Protein AF-A0A5A7MUY6-F1 (afdb_monomer_lite)

Foldseek 3Di:
DADDDDDPPDDPVNVVVVCVVCVPPDGDDDDDDDDWDWDDDPDIDTD

Radius of gyration: 16.94 Å; chains: 1; bounding box: 27×26×40 Å

InterPro domains:
  IPR003726 Homocysteine-binding domain [PF02574] (2-22)
  IPR003726 Homocysteine-binding domain [PS50970] (1-22)
  IPR036589 Homocysteine-binding domain superfamily [G3DSA:3.20.20.330] (1-46)
  IPR036589 Homocysteine-binding domain superfamily [SSF82282] (2-46)
  IPR050554 Methionine Synthase/Corrinoid [PTHR45833] (2-46)

Structure (mmCIF, N/CA/C/O backbone):
data_AF-A0A5A7MUY6-F1
#
_entry.id   AF-A0A5A7MUY6-F1
#
loop_
_atom_site.group_PDB
_atom_site.id
_atom_site.type_symbol
_atom_site.label_atom_id
_atom_site.label_alt_id
_atom_site.label_comp_id
_atom_site.label_asym_id
_atom_site.label_entity_id
_atom_site.label_seq_id
_atom_site.pdbx_PDB_ins_code
_atom_site.Cartn_x
_atom_site.Cartn_y
_atom_site.Cartn_z
_atom_site.occupancy
_atom_site.B_iso_or_equiv
_atom_site.auth_seq_id
_atom_site.auth_comp_id
_atom_site.auth_asym_id
_atom_site.auth_atom_id
_atom_site.pdbx_PDB_model_num
ATOM 1 N N . MET A 1 1 ? -3.253 -4.945 -4.276 1.00 83.75 1 MET A N 1
ATOM 2 C CA . MET A 1 1 ? -2.442 -4.063 -3.412 1.00 83.75 1 MET A CA 1
ATOM 3 C C . MET A 1 1 ? -1.746 -4.942 -2.383 1.00 83.75 1 MET A C 1
ATOM 5 O O . MET A 1 1 ? -2.328 -5.963 -2.048 1.00 83.75 1 MET A O 1
ATOM 9 N N . ASN A 1 2 ? -0.522 -4.614 -1.957 1.00 93.81 2 ASN A N 1
ATOM 10 C CA . ASN A 1 2 ? 0.229 -5.451 -0.999 1.00 93.81 2 ASN A CA 1
ATOM 11 C C . ASN A 1 2 ? 0.477 -4.754 0.339 1.00 93.81 2 ASN A C 1
ATOM 13 O O . ASN A 1 2 ? 0.733 -5.422 1.330 1.00 93.81 2 ASN A O 1
ATOM 17 N N . ILE A 1 3 ? 0.391 -3.425 0.361 1.00 95.38 3 ILE A N 1
ATOM 18 C CA . ILE A 1 3 ? 0.534 -2.599 1.555 1.00 95.38 3 ILE A CA 1
ATOM 19 C C . ILE A 1 3 ? -0.545 -1.528 1.473 1.00 95.38 3 ILE A C 1
ATOM 21 O O . ILE A 1 3 ? -0.776 -0.970 0.398 1.00 95.38 3 ILE A O 1
ATOM 25 N N . VAL A 1 4 ? -1.209 -1.278 2.595 1.00 96.31 4 VAL A N 1
ATOM 26 C CA . VAL A 1 4 ? -2.273 -0.286 2.739 1.00 96.31 4 VAL A CA 1
ATOM 27 C C . VAL A 1 4 ? -2.042 0.502 4.014 1.00 96.31 4 VAL A C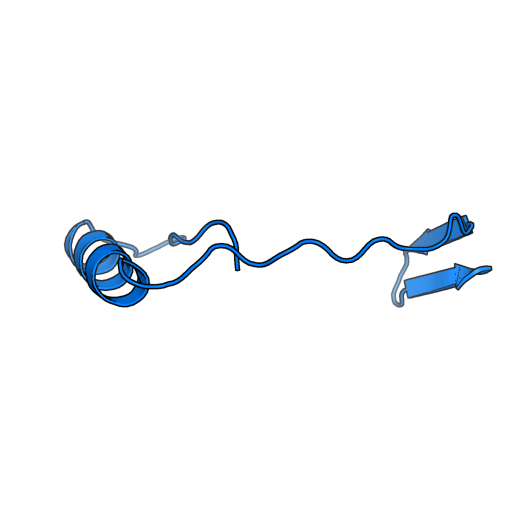 1
ATOM 29 O O . VAL A 1 4 ? -1.554 -0.041 5.001 1.00 96.31 4 VAL A O 1
ATOM 32 N N . GLY A 1 5 ? -2.374 1.783 3.986 1.00 95.75 5 GLY A N 1
ATOM 33 C CA . GLY A 1 5 ? -2.175 2.692 5.104 1.00 95.75 5 GLY A CA 1
ATOM 34 C C . GLY A 1 5 ? -2.790 4.042 4.779 1.00 95.75 5 GLY A C 1
ATOM 35 O O . GLY A 1 5 ? -3.704 4.123 3.958 1.00 95.75 5 GLY A O 1
ATOM 36 N N . GLY A 1 6 ? -2.266 5.098 5.388 1.00 96.06 6 GLY A N 1
ATOM 37 C CA . GLY A 1 6 ? -2.731 6.450 5.125 1.00 96.06 6 GLY A CA 1
ATOM 38 C C . GLY A 1 6 ? -1.617 7.488 5.189 1.00 96.06 6 GLY A C 1
ATOM 39 O O . GLY A 1 6 ? -0.466 7.173 5.484 1.00 96.06 6 GLY A O 1
ATOM 40 N N . CYS A 1 7 ? -1.977 8.723 4.857 1.00 96.88 7 CYS A N 1
ATO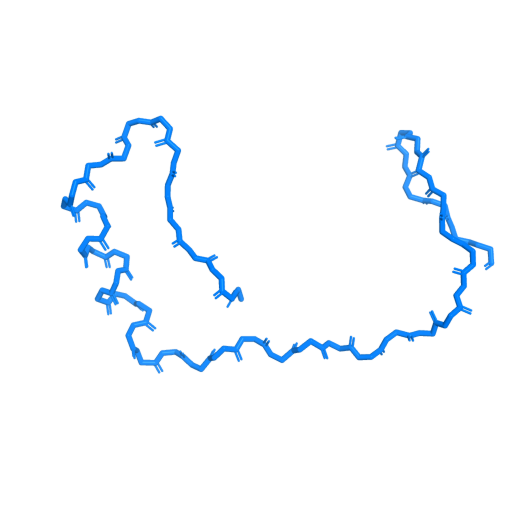M 41 C CA . CYS A 1 7 ? -1.095 9.887 4.833 1.00 96.88 7 CYS A CA 1
ATOM 42 C C . CYS A 1 7 ? -1.580 10.897 5.894 1.00 96.88 7 CYS A C 1
ATOM 44 O O . CYS A 1 7 ? -2.081 10.507 6.955 1.00 96.88 7 CYS A O 1
ATOM 46 N N . CYS A 1 8 ? -1.479 12.192 5.613 1.00 97.31 8 CYS A N 1
ATOM 47 C CA . CYS A 1 8 ? -1.963 13.266 6.471 1.00 97.31 8 CYS A CA 1
ATOM 48 C C . CYS A 1 8 ? -3.463 13.113 6.785 1.00 97.31 8 CYS A C 1
ATOM 50 O O . CYS A 1 8 ? -4.273 12.923 5.880 1.00 97.31 8 CYS A O 1
ATOM 52 N N . GLY A 1 9 ? -3.828 13.210 8.068 1.00 96.75 9 GLY A N 1
ATOM 53 C CA . GLY A 1 9 ? -5.218 13.099 8.536 1.00 96.75 9 GLY A CA 1
ATOM 54 C C . GLY A 1 9 ? -5.703 11.673 8.835 1.00 96.75 9 GLY A C 1
ATOM 55 O O . GLY A 1 9 ? -6.866 11.479 9.181 1.00 96.75 9 GLY A O 1
ATOM 56 N N . THR A 1 10 ? -4.838 10.662 8.733 1.00 98.12 10 THR A N 1
ATOM 57 C CA . THR A 1 10 ? -5.196 9.279 9.089 1.00 98.12 10 THR A CA 1
ATOM 58 C C . THR A 1 10 ? -5.147 9.088 10.604 1.00 98.12 10 THR A C 1
ATOM 60 O O . THR A 1 10 ? -4.126 9.381 11.220 1.00 98.12 10 THR A O 1
ATOM 63 N N . THR A 1 11 ? -6.224 8.578 11.205 1.00 98.50 11 THR A N 1
ATOM 64 C CA . THR A 1 11 ? -6.307 8.300 12.645 1.00 98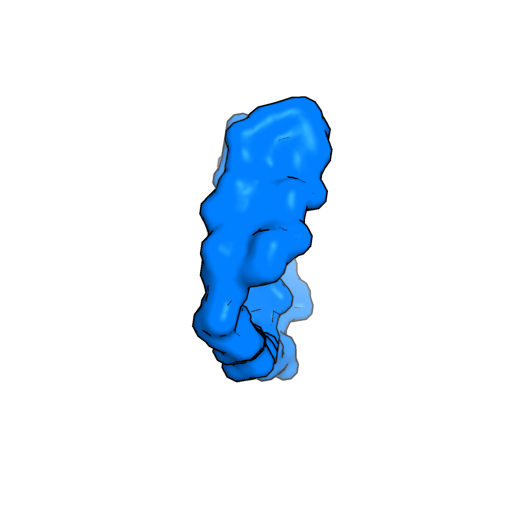.50 11 THR A CA 1
ATOM 65 C C . THR A 1 11 ? -6.241 6.790 12.912 1.00 98.50 11 THR A C 1
ATOM 67 O O . THR A 1 11 ? -6.376 5.991 11.974 1.00 98.50 11 THR A O 1
ATOM 70 N N . PRO A 1 12 ? -6.055 6.358 14.171 1.00 98.50 12 PRO A N 1
ATOM 71 C CA . PRO A 1 12 ? -6.114 4.941 14.528 1.00 98.50 12 PRO A CA 1
ATOM 72 C C . PRO A 1 12 ? -7.423 4.253 14.105 1.00 98.50 12 PRO A C 1
ATOM 74 O O . PRO A 1 12 ? -7.391 3.103 13.663 1.00 98.50 12 PRO A O 1
ATOM 77 N N . GLU A 1 13 ? -8.559 4.956 14.154 1.00 98.56 13 GLU A N 1
ATOM 78 C CA . GLU A 1 13 ? -9.862 4.436 13.720 1.00 98.56 13 GLU A CA 1
ATOM 79 C C . GLU A 1 13 ? -9.874 4.114 12.221 1.00 98.56 13 GLU A C 1
ATOM 81 O O . GLU A 1 13 ? -10.388 3.069 11.815 1.00 98.56 13 GLU A O 1
ATOM 86 N N . HIS A 1 14 ? -9.255 4.964 11.393 1.00 98.50 14 HIS A N 1
ATOM 87 C CA . HIS A 1 14 ? -9.112 4.697 9.960 1.00 98.50 14 HIS A CA 1
ATOM 88 C C . HIS A 1 14 ? -8.267 3.445 9.707 1.0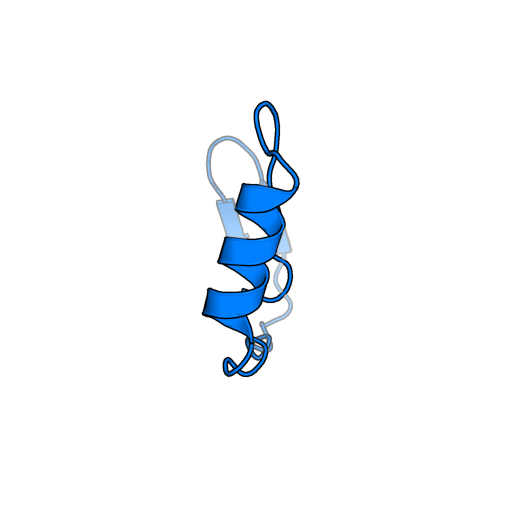0 98.50 14 HIS A C 1
ATOM 90 O O . HIS A 1 14 ? -8.648 2.601 8.895 1.00 98.50 14 HIS A O 1
ATOM 96 N N . ILE A 1 15 ? -7.152 3.281 10.425 1.00 98.31 15 ILE A N 1
ATOM 97 C CA . ILE A 1 15 ? -6.297 2.094 10.287 1.00 98.31 15 ILE A CA 1
ATOM 98 C C . ILE A 1 15 ? -7.046 0.824 10.705 1.00 98.31 15 ILE A C 1
ATOM 100 O O . ILE A 1 15 ? -6.980 -0.179 9.995 1.00 98.31 15 ILE A O 1
ATOM 104 N N . ALA A 1 16 ? -7.812 0.867 11.799 1.00 98.44 16 ALA A N 1
ATOM 105 C CA . ALA A 1 16 ? -8.632 -0.262 12.237 1.00 98.44 16 ALA A CA 1
ATOM 106 C C . ALA A 1 16 ? -9.702 -0.637 11.195 1.00 98.44 16 ALA A C 1
ATOM 108 O O . ALA A 1 16 ? -9.903 -1.821 10.904 1.00 98.44 16 ALA A O 1
ATOM 109 N N . ALA A 1 17 ? -10.351 0.360 10.584 1.00 98.44 17 ALA A N 1
ATOM 110 C CA . ALA A 1 17 ? -11.320 0.143 9.513 1.00 98.44 17 ALA A CA 1
ATOM 111 C C . ALA A 1 17 ? -10.673 -0.485 8.266 1.00 98.44 17 ALA A C 1
ATOM 113 O O . ALA A 1 17 ? -11.211 -1.449 7.717 1.00 98.44 17 ALA A O 1
ATOM 114 N N . ILE A 1 18 ? -9.497 0.009 7.859 1.00 98.00 18 ILE A N 1
ATOM 115 C CA . ILE A 1 18 ? -8.721 -0.551 6.743 1.00 98.00 18 ILE A CA 1
ATOM 116 C C . ILE A 1 18 ? -8.341 -2.005 7.040 1.00 98.00 18 ILE A C 1
ATOM 118 O O . ILE A 1 18 ? -8.591 -2.873 6.206 1.00 98.00 18 ILE A O 1
ATOM 122 N N . ALA A 1 19 ? -7.800 -2.290 8.231 1.00 97.94 19 ALA A N 1
ATOM 123 C CA . ALA A 1 19 ? -7.398 -3.637 8.636 1.00 97.94 19 ALA A CA 1
ATOM 124 C C . ALA A 1 19 ? -8.574 -4.623 8.588 1.00 97.94 19 ALA A C 1
ATOM 126 O O . ALA A 1 19 ? -8.448 -5.709 8.023 1.00 97.94 19 ALA A O 1
ATOM 127 N N . LYS A 1 20 ? -9.744 -4.220 9.102 1.00 98.31 20 LYS A N 1
ATOM 128 C CA . LYS A 1 20 ? -10.968 -5.026 9.026 1.00 98.31 20 LYS A CA 1
ATOM 129 C C . LYS A 1 20 ? -11.364 -5.311 7.575 1.00 98.31 20 LYS A C 1
ATOM 131 O O . LYS A 1 20 ? -11.648 -6.459 7.243 1.00 98.31 20 LYS A O 1
ATOM 136 N N . ALA A 1 21 ? -11.352 -4.289 6.719 1.00 97.50 21 ALA A N 1
ATOM 137 C CA . ALA A 1 21 ? -11.784 -4.396 5.326 1.00 97.50 21 ALA A CA 1
ATOM 138 C C . ALA A 1 21 ? -10.883 -5.289 4.453 1.00 97.50 21 ALA A C 1
ATOM 140 O O . ALA A 1 21 ? -11.363 -5.846 3.466 1.00 97.50 21 ALA A O 1
ATOM 141 N N . VAL A 1 22 ? -9.593 -5.414 4.789 1.00 97.19 22 VAL A N 1
ATOM 142 C CA . VAL A 1 22 ? -8.627 -6.201 3.997 1.00 97.19 22 VAL A CA 1
ATOM 143 C C . VAL A 1 22 ? -8.251 -7.548 4.623 1.00 97.19 22 VAL A C 1
ATOM 145 O O . VAL A 1 22 ? -7.505 -8.302 4.004 1.00 97.19 22 VAL A O 1
ATOM 148 N N . SER A 1 23 ? -8.752 -7.858 5.823 1.00 97.25 23 SER A N 1
ATOM 149 C CA . SER A 1 23 ? -8.351 -9.029 6.626 1.00 97.25 23 SER A CA 1
ATOM 150 C C . SER A 1 23 ? -8.521 -10.388 5.934 1.00 97.25 23 SER A C 1
ATOM 152 O O . SER A 1 23 ? -7.774 -11.319 6.220 1.00 97.25 23 SER A O 1
ATOM 154 N N . ASP A 1 24 ? -9.468 -10.502 5.007 1.00 97.38 24 ASP A N 1
ATOM 155 C CA . ASP A 1 24 ? -9.796 -11.723 4.266 1.00 97.38 24 ASP A CA 1
ATOM 156 C C . ASP A 1 24 ? -9.235 -11.730 2.832 1.00 97.38 24 ASP A C 1
ATOM 158 O O . ASP A 1 24 ? -9.524 -12.635 2.046 1.00 97.38 24 ASP A O 1
ATOM 162 N N . LYS A 1 25 ? -8.456 -10.711 2.447 1.00 97.06 25 LYS A N 1
ATOM 163 C CA . LYS A 1 25 ? -7.957 -10.560 1.076 1.00 97.06 25 LYS A CA 1
ATOM 164 C C . LYS A 1 25 ? -6.563 -11.154 0.934 1.00 97.06 25 LYS A C 1
ATOM 166 O O . LYS A 1 25 ? -5.636 -10.808 1.660 1.00 97.06 25 LYS A O 1
ATOM 171 N N . ALA A 1 26 ? -6.394 -12.009 -0.072 1.00 96.62 26 ALA A N 1
ATOM 172 C CA . ALA A 1 26 ? -5.081 -12.520 -0.435 1.00 96.62 26 ALA A CA 1
ATOM 173 C C . ALA A 1 26 ? -4.178 -11.394 -0.990 1.00 96.62 26 ALA A C 1
ATOM 175 O O . ALA A 1 26 ? -4.665 -10.517 -1.716 1.00 96.62 26 ALA A O 1
ATOM 176 N N . PRO A 1 27 ? -2.858 -11.424 -0.718 1.00 96.44 27 PRO A N 1
ATOM 177 C CA . PRO A 1 27 ? -1.910 -10.492 -1.321 1.00 96.44 27 PRO A CA 1
ATOM 178 C C . PRO A 1 27 ? -1.941 -10.539 -2.854 1.00 96.44 27 PRO A C 1
ATOM 180 O O . PRO A 1 27 ? -2.105 -11.598 -3.466 1.00 96.44 27 PRO A O 1
ATOM 183 N N . ARG A 1 28 ? -1.729 -9.389 -3.504 1.00 96.88 28 ARG A N 1
ATOM 184 C CA . ARG A 1 28 ? -1.648 -9.325 -4.968 1.00 96.88 28 ARG A CA 1
ATOM 185 C C . ARG A 1 28 ? -0.374 -10.018 -5.445 1.00 96.88 28 ARG A C 1
ATOM 187 O O .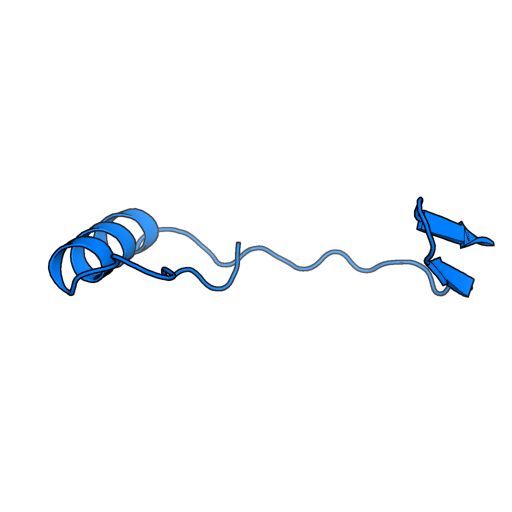 ARG A 1 28 ? 0.738 -9.602 -5.112 1.00 96.88 28 ARG A O 1
ATOM 194 N N . GLN A 1 29 ? -0.546 -10.995 -6.329 1.00 96.25 29 GLN A N 1
ATOM 195 C CA . GLN A 1 29 ? 0.563 -11.631 -7.030 1.00 96.25 29 GLN A CA 1
ATOM 196 C C . GLN A 1 29 ? 1.260 -10.633 -7.964 1.00 96.25 29 GLN A C 1
ATOM 198 O O . GLN A 1 29 ? 0.617 -9.870 -8.694 1.00 96.25 29 GLN A O 1
ATOM 203 N N . VAL A 1 30 ? 2.591 -10.614 -7.922 1.00 94.56 30 VAL A N 1
ATOM 204 C CA . VAL A 1 30 ? 3.399 -9.734 -8.769 1.00 94.56 30 VAL A CA 1
ATOM 205 C C . VAL A 1 30 ? 3.599 -10.413 -10.129 1.00 94.56 30 VAL A C 1
ATOM 207 O O . VAL A 1 30 ? 4.163 -11.507 -10.165 1.00 94.56 30 VAL A O 1
ATOM 210 N N . PRO A 1 31 ? 3.152 -9.806 -11.245 1.00 92.38 31 PRO A N 1
ATOM 211 C CA . PRO A 1 31 ? 3.382 -10.366 -12.568 1.00 92.38 31 PRO A CA 1
ATOM 212 C C . PRO A 1 31 ? 4.873 -10.318 -12.906 1.00 92.38 31 PRO A C 1
ATOM 214 O O . PRO A 1 31 ? 5.561 -9.343 -12.594 1.00 92.38 31 PRO A O 1
ATOM 217 N N . LYS A 1 32 ? 5.366 -11.365 -13.571 1.00 93.56 32 LYS A N 1
ATOM 218 C CA . LYS A 1 32 ? 6.718 -11.378 -14.138 1.00 93.56 32 LYS A CA 1
ATOM 219 C C . LYS A 1 32 ? 6.709 -10.564 -15.430 1.00 93.56 32 LYS A C 1
ATOM 221 O O . LYS A 1 32 ? 5.894 -10.826 -16.308 1.00 93.56 32 LYS A O 1
ATOM 226 N N . GLY A 1 33 ? 7.581 -9.565 -15.517 1.00 89.50 33 GLY A N 1
ATOM 227 C CA . GLY A 1 33 ? 7.752 -8.743 -16.714 1.00 89.50 33 GLY A CA 1
ATOM 228 C C . GLY A 1 33 ? 8.978 -9.156 -17.522 1.00 89.50 33 GLY A C 1
ATOM 229 O O . GLY A 1 33 ? 9.915 -9.740 -16.981 1.00 89.50 33 GLY A O 1
ATOM 230 N N . GLU A 1 34 ? 8.979 -8.812 -18.806 1.00 92.06 34 GLU A N 1
ATOM 231 C CA . GLU A 1 34 ? 10.159 -8.921 -19.665 1.00 92.06 34 GLU A CA 1
ATOM 232 C C . GLU A 1 34 ? 11.223 -7.885 -19.276 1.00 92.06 34 GLU A C 1
ATOM 234 O O . GLU A 1 34 ? 10.899 -6.750 -18.899 1.00 92.06 34 GLU A O 1
ATOM 239 N N . ALA A 1 35 ? 12.495 -8.267 -19.406 1.00 93.12 35 ALA A N 1
ATOM 240 C CA . ALA A 1 35 ? 13.618 -7.353 -19.252 1.00 93.12 35 ALA A CA 1
ATOM 241 C C . ALA A 1 35 ? 13.692 -6.429 -20.480 1.00 93.12 35 ALA A C 1
ATOM 243 O O . ALA A 1 35 ? 14.058 -6.865 -21.567 1.00 93.12 35 ALA A O 1
ATOM 244 N N . ARG A 1 36 ? 13.315 -5.160 -20.299 1.00 95.06 36 ARG A N 1
ATOM 245 C CA . ARG A 1 36 ? 13.350 -4.101 -21.322 1.00 95.06 36 ARG A CA 1
ATOM 246 C C . ARG A 1 36 ? 13.988 -2.841 -20.752 1.00 95.06 36 ARG A C 1
ATOM 248 O O . ARG A 1 36 ? 13.946 -2.640 -19.534 1.00 95.06 36 ARG A O 1
ATOM 255 N N . LEU A 1 37 ? 14.524 -1.977 -21.611 1.00 96.19 37 LEU A N 1
ATOM 256 C CA . LEU A 1 37 ? 15.003 -0.666 -21.177 1.00 96.19 37 LEU A CA 1
ATOM 257 C C . LEU A 1 37 ? 13.790 0.226 -20.889 1.00 96.19 37 LEU A C 1
ATOM 259 O O . LEU A 1 37 ? 12.979 0.489 -21.775 1.00 96.19 37 LEU A O 1
ATOM 263 N N . ARG A 1 38 ? 13.660 0.678 -19.639 1.00 95.88 38 ARG A N 1
ATOM 264 C CA . ARG A 1 38 ? 12.559 1.540 -19.193 1.00 95.88 38 ARG A CA 1
ATOM 265 C C . ARG A 1 38 ? 13.108 2.883 -18.741 1.00 95.88 38 ARG A C 1
ATOM 267 O O . ARG A 1 38 ? 13.955 2.931 -17.852 1.00 95.88 38 ARG A O 1
ATOM 274 N N . LEU A 1 39 ? 12.607 3.947 -1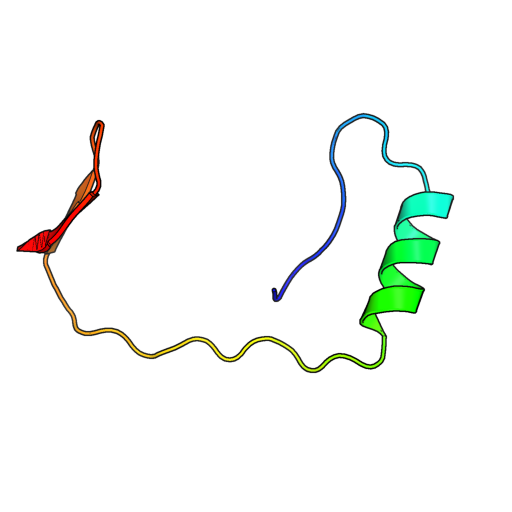9.353 1.00 96.81 39 LEU A N 1
ATOM 275 C CA . LEU A 1 39 ? 12.990 5.332 -19.093 1.00 96.81 39 LEU A CA 1
ATOM 276 C C . LEU A 1 39 ? 11.770 6.135 -18.618 1.00 96.81 39 LEU A C 1
ATOM 278 O O . LEU A 1 39 ? 10.622 5.727 -18.822 1.00 96.81 39 LEU A O 1
ATOM 282 N N . SER A 1 40 ? 12.019 7.280 -17.978 1.00 95.81 40 SER A N 1
ATOM 283 C CA . SER A 1 40 ? 10.975 8.145 -17.416 1.00 95.81 40 SER A CA 1
ATOM 284 C C . SER A 1 40 ? 11.207 9.625 -17.722 1.00 95.81 40 SER A C 1
ATOM 286 O O . SER A 1 40 ? 12.344 10.093 -17.685 1.00 95.81 40 SER A O 1
ATOM 288 N N . GLY A 1 41 ? 10.110 10.352 -17.944 1.00 95.19 41 GLY A N 1
ATOM 289 C CA . GLY A 1 41 ? 10.049 11.806 -18.102 1.00 95.19 41 GLY A CA 1
ATOM 290 C C . GLY A 1 41 ? 8.636 12.300 -17.785 1.00 95.19 41 GLY A C 1
ATOM 291 O O . GLY A 1 41 ? 8.139 12.058 -16.688 1.00 95.19 41 GLY A O 1
ATOM 292 N N . LEU A 1 42 ? 7.964 12.936 -18.748 1.00 97.25 42 LEU A N 1
ATOM 293 C CA . LEU A 1 42 ? 6.526 13.235 -18.637 1.00 97.25 42 LEU A CA 1
ATOM 294 C C . LEU A 1 42 ? 5.657 11.986 -18.819 1.00 97.25 42 LEU A C 1
ATOM 296 O O . LEU A 1 42 ? 4.594 11.871 -18.219 1.00 97.25 42 LEU A O 1
ATOM 300 N N . GLU A 1 43 ? 6.139 11.039 -19.620 1.00 96.69 43 GLU A N 1
ATOM 301 C CA . GLU A 1 43 ? 5.456 9.791 -19.930 1.00 96.69 43 GLU A CA 1
ATOM 302 C C . GLU A 1 43 ? 6.446 8.617 -19.844 1.00 96.69 43 GLU A C 1
ATOM 304 O O . GLU A 1 43 ? 7.660 8.811 -19.995 1.00 96.69 43 GLU A O 1
ATOM 309 N N . PRO A 1 44 ? 5.965 7.395 -19.559 1.00 96.25 44 PRO A N 1
ATOM 310 C CA . PRO A 1 44 ? 6.808 6.206 -19.565 1.00 96.25 44 PRO A CA 1
ATOM 311 C C . PRO A 1 44 ? 7.264 5.861 -20.992 1.00 96.25 44 PRO A C 1
ATOM 313 O O . PRO A 1 44 ? 6.446 5.765 -21.903 1.00 96.25 44 PRO A O 1
ATOM 316 N N . MET A 1 45 ? 8.560 5.586 -21.172 1.00 96.19 45 MET A N 1
ATOM 317 C CA . MET A 1 45 ? 9.134 5.132 -22.447 1.00 96.19 45 MET A CA 1
ATOM 318 C C . MET A 1 45 ? 9.769 3.747 -22.273 1.00 96.19 45 MET A C 1
ATOM 320 O O . MET A 1 45 ? 10.575 3.535 -21.367 1.00 96.19 45 MET A O 1
ATOM 324 N N . THR A 1 46 ? 9.411 2.797 -23.143 1.00 95.75 46 THR A N 1
ATOM 325 C CA . THR A 1 46 ? 9.976 1.435 -23.169 1.00 95.75 46 THR A CA 1
ATOM 326 C C . THR A 1 46 ? 10.583 1.158 -24.541 1.00 95.75 46 THR A C 1
ATOM 328 O O . THR A 1 46 ? 9.897 1.361 -25.542 1.00 95.75 46 THR A O 1
ATOM 331 N N . VAL A 1 47 ? 11.836 0.693 -24.569 1.00 91.31 47 VAL A N 1
ATOM 332 C CA . VAL A 1 47 ? 12.552 0.235 -25.777 1.00 91.31 47 VAL A CA 1
ATOM 333 C C . VAL A 1 47 ? 12.632 -1.285 -25.778 1.00 91.31 47 VAL A C 1
ATOM 335 O O . VAL A 1 47 ? 12.942 -1.855 -24.702 1.00 91.31 47 VAL A O 1
#

Secondary structure (DSSP, 8-state):
-------TT--HHHHHHHHHHHTTPPPPPPPPPP---EEESSSEEE-

pLDDT: mean 95.95, std 2.7, range [83.75, 98.56]

Sequence (47 aa):
MNIVGGCCGTTPEHIAAIAKAVSDKAPRQVPKGEARLRLSGLEPMTV

Organism: NCBI:txid1236966